Protein AF-A0A7K1LBA3-F1 (afdb_monomer_lite)

Radius of gyration: 21.36 Å; chains: 1; bounding box: 47×30×62 Å

Organism: NCBI:txid2678616

Secondary structure (DSSP, 8-state):
--TTTGGGHHHHHHHH---HHHHHHHHHHHHHHHHHHS-TTSPP-GGGGSSHHHHHHHHHHHHHHHTTS-HHHHHHHHHHHHHHHHHHHHTTS--S-TTTT--PPPPPP---PPPPHHHHHHHHTS---HHHHHHHHHHHHHHS--

InterPro domains:
  IPR010998 Integrase/recombinase, N-terminal [G3DSA:1.10.150.130] (7-102)
  IPR011010 DNA breaking-rejoining enzyme, catalytic core [SSF56349] (12-138)
  IPR044068 Core-binding (CB) domain [PS51900] (4-89)

Sequence (146 aa):
MILSRERIAIAAYLAILQSPGTQRAYRSTLRALRAEFSPPDAPFTVAEFDTDASADRVTDWFTGRWGQRAPATFNRNLDALRSAVSYLQDQHWLSTDPTRRLRRRGRTPDRTRALSHSEIDALFDQDLALRERTLYTLLYSLNFAA

Structure (mmCIF, N/CA/C/O backbone):
data_AF-A0A7K1LBA3-F1
#
_entry.id   AF-A0A7K1LBA3-F1
#
loop_
_atom_site.group_PDB
_atom_site.id
_atom_site.type_symbol
_atom_site.label_atom_id
_atom_site.label_alt_id
_atom_site.label_comp_id
_atom_site.label_asym_id
_atom_site.label_entity_id
_atom_site.label_seq_id
_atom_site.pdbx_PDB_ins_code
_atom_site.Cartn_x
_atom_site.Cartn_y
_atom_site.Cartn_z
_atom_site.occupancy
_atom_site.B_iso_or_equiv
_atom_site.auth_seq_id
_atom_site.auth_comp_id
_atom_site.auth_asym_id
_atom_site.auth_atom_id
_atom_site.pdbx_PDB_model_num
ATOM 1 N N . MET A 1 1 ? 14.794 12.202 -25.052 1.00 42.19 1 MET A N 1
ATOM 2 C CA . MET A 1 1 ? 14.261 12.897 -23.854 1.00 42.19 1 MET A CA 1
ATOM 3 C C . MET A 1 1 ? 13.222 12.029 -23.114 1.00 42.19 1 MET A C 1
ATOM 5 O O . MET A 1 1 ? 12.150 12.507 -22.780 1.00 42.19 1 MET A O 1
ATOM 9 N N . ILE A 1 2 ? 13.526 10.744 -22.867 1.00 44.72 2 ILE A N 1
ATOM 10 C CA . ILE A 1 2 ? 12.600 9.747 -22.272 1.00 44.72 2 ILE A CA 1
ATOM 11 C C . ILE A 1 2 ? 13.026 9.381 -20.830 1.00 44.72 2 ILE A C 1
ATOM 13 O O . ILE A 1 2 ? 12.186 9.152 -19.967 1.00 44.72 2 ILE A O 1
ATOM 17 N N . LEU A 1 3 ? 14.323 9.510 -20.524 1.00 42.44 3 LEU A N 1
ATOM 18 C CA . LEU A 1 3 ? 14.971 9.137 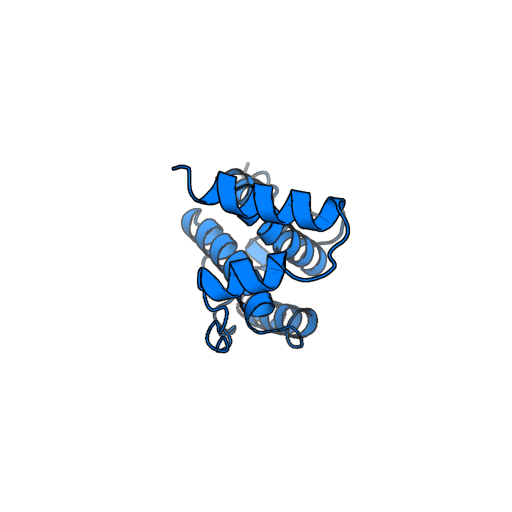-19.255 1.00 42.44 3 LEU A CA 1
ATOM 19 C C . LEU A 1 3 ? 14.564 9.969 -18.017 1.00 42.44 3 LEU A C 1
ATOM 21 O O . LEU A 1 3 ? 14.912 9.617 -16.895 1.00 42.44 3 LEU A O 1
ATOM 25 N N . SER A 1 4 ? 13.824 11.074 -18.181 1.00 46.22 4 SER A N 1
ATOM 26 C CA . SER A 1 4 ? 13.333 11.865 -17.034 1.00 46.22 4 SER A CA 1
ATOM 27 C C . SER A 1 4 ? 11.994 11.368 -16.474 1.00 46.22 4 SER A C 1
ATOM 29 O O . SER A 1 4 ? 11.637 11.735 -15.357 1.00 46.22 4 SER A O 1
ATOM 31 N N . ARG A 1 5 ? 11.248 10.533 -17.218 1.00 49.84 5 ARG A N 1
ATOM 32 C CA . ARG A 1 5 ? 9.902 10.079 -16.817 1.00 49.84 5 ARG A CA 1
ATOM 33 C C . ARG A 1 5 ? 9.924 8.901 -15.834 1.00 49.84 5 ARG A C 1
ATOM 35 O O . ARG A 1 5 ? 9.080 8.851 -14.947 1.00 49.84 5 ARG A O 1
ATOM 42 N N . GLU A 1 6 ? 10.935 8.036 -15.900 1.00 48.44 6 GLU A N 1
ATOM 43 C CA . GLU A 1 6 ? 11.090 6.876 -15.000 1.00 48.44 6 GLU A CA 1
ATOM 44 C C . GLU A 1 6 ? 11.354 7.295 -13.540 1.00 48.44 6 GLU A C 1
ATOM 46 O O . GLU A 1 6 ? 10.855 6.684 -12.596 1.00 48.44 6 GLU A O 1
ATOM 51 N N . ARG A 1 7 ? 12.045 8.427 -13.343 1.00 50.50 7 ARG A N 1
ATOM 52 C CA . ARG A 1 7 ? 12.454 8.962 -12.030 1.00 50.50 7 ARG A CA 1
ATOM 53 C C . ARG A 1 7 ? 11.303 9.329 -11.081 1.00 50.50 7 ARG A C 1
ATOM 55 O O . ARG A 1 7 ? 11.557 9.544 -9.897 1.00 50.50 7 ARG A O 1
ATOM 62 N N . ILE A 1 8 ? 10.067 9.445 -11.575 1.00 57.75 8 ILE A N 1
ATOM 63 C CA . ILE A 1 8 ? 8.939 10.066 -10.852 1.00 57.75 8 ILE A CA 1
ATOM 64 C C . ILE A 1 8 ? 7.808 9.058 -10.586 1.00 57.75 8 ILE A C 1
ATOM 66 O O . ILE A 1 8 ? 6.793 9.419 -10.013 1.00 57.75 8 ILE A O 1
ATOM 70 N N . ALA A 1 9 ? 7.958 7.777 -10.921 1.00 67.44 9 ALA A N 1
ATOM 71 C CA . ALA A 1 9 ? 6.837 6.834 -10.930 1.00 67.44 9 ALA A CA 1
ATOM 72 C C . ALA A 1 9 ? 6.099 6.700 -9.576 1.00 67.44 9 ALA A C 1
ATOM 74 O O . ALA A 1 9 ? 4.893 6.932 -9.478 1.00 67.44 9 ALA A O 1
ATOM 75 N N .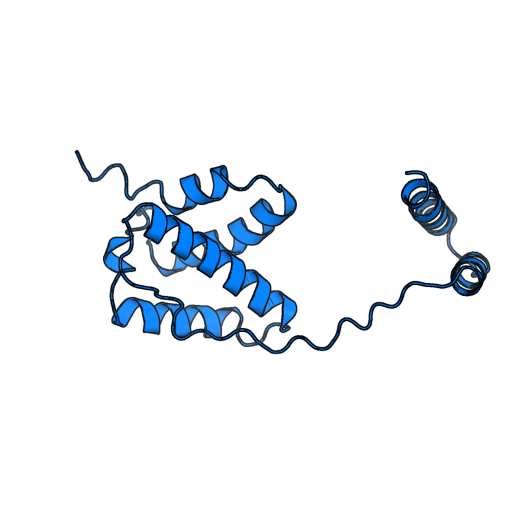 ILE A 1 10 ? 6.836 6.424 -8.495 1.00 70.81 10 ILE A N 1
ATOM 76 C CA . ILE A 1 10 ? 6.269 6.296 -7.139 1.00 70.81 10 ILE A CA 1
ATOM 77 C C . ILE A 1 10 ? 5.824 7.657 -6.578 1.00 70.81 10 ILE A C 1
ATOM 79 O O . ILE A 1 10 ? 4.820 7.743 -5.870 1.00 70.81 10 ILE A O 1
ATOM 83 N N . ALA A 1 11 ? 6.567 8.726 -6.873 1.00 71.75 11 ALA A N 1
ATOM 84 C CA . ALA A 1 11 ? 6.262 10.067 -6.376 1.00 71.75 11 ALA A CA 1
ATOM 85 C C . ALA A 1 11 ? 5.005 10.655 -7.040 1.00 71.75 11 ALA A C 1
ATOM 87 O O . ALA A 1 11 ? 4.168 11.222 -6.341 1.00 71.75 11 ALA A O 1
ATOM 88 N N . ALA A 1 12 ? 4.845 10.459 -8.352 1.00 73.31 12 ALA A N 1
ATOM 89 C CA . ALA A 1 12 ? 3.668 10.850 -9.122 1.00 73.31 12 ALA A CA 1
ATOM 90 C C . ALA A 1 12 ? 2.422 10.112 -8.626 1.00 73.31 12 ALA A C 1
ATOM 92 O O . ALA A 1 12 ? 1.412 10.747 -8.330 1.00 73.31 12 ALA A O 1
ATOM 93 N N . TYR A 1 13 ? 2.523 8.796 -8.418 1.00 77.00 13 TYR A N 1
ATOM 94 C CA . TYR A 1 13 ? 1.427 8.024 -7.839 1.00 77.00 13 TYR A CA 1
ATOM 95 C C . TYR A 1 13 ? 1.039 8.521 -6.434 1.00 77.00 13 TYR A C 1
ATOM 97 O O . TYR A 1 13 ? -0.133 8.719 -6.124 1.00 77.00 13 TYR A O 1
ATOM 105 N N . LEU A 1 14 ? 2.014 8.791 -5.560 1.00 75.75 14 LEU A N 1
ATOM 106 C CA . LEU A 1 14 ? 1.709 9.314 -4.224 1.00 75.75 14 LEU A CA 1
ATOM 107 C C . LEU A 1 14 ? 1.101 10.725 -4.243 1.00 75.75 14 LEU A C 1
ATOM 109 O O . LEU A 1 14 ? 0.465 11.099 -3.256 1.00 75.75 14 LEU A O 1
ATOM 113 N N . ALA A 1 15 ? 1.308 11.502 -5.309 1.00 77.94 15 ALA A N 1
ATOM 114 C CA . ALA A 1 15 ? 0.761 12.848 -5.461 1.00 77.94 15 ALA A CA 1
ATOM 115 C C . ALA A 1 15 ? -0.719 12.855 -5.882 1.00 77.94 15 ALA A C 1
ATOM 117 O O . ALA A 1 15 ? -1.420 13.811 -5.567 1.00 77.94 15 ALA A O 1
ATOM 118 N N . ILE A 1 16 ? -1.215 11.793 -6.533 1.00 78.94 16 ILE A N 1
ATOM 119 C CA . ILE A 1 16 ? -2.628 11.701 -6.948 1.00 78.94 16 ILE A CA 1
ATOM 120 C C . ILE A 1 16 ? -3.563 11.203 -5.832 1.00 78.94 16 ILE A C 1
ATOM 122 O O . ILE A 1 16 ? -4.783 11.348 -5.932 1.00 78.94 16 ILE A O 1
ATOM 126 N N . LEU A 1 17 ? -3.012 10.628 -4.756 1.00 78.00 17 LEU A N 1
ATOM 127 C CA . LEU A 1 17 ? -3.791 10.121 -3.626 1.00 78.00 17 LEU A CA 1
ATOM 128 C C . LEU A 1 17 ? -4.413 11.269 -2.820 1.00 78.00 17 LEU A C 1
ATOM 130 O O . LEU A 1 17 ? -3.711 12.036 -2.169 1.00 78.00 17 LEU A O 1
ATOM 134 N N . GLN A 1 18 ? -5.745 11.317 -2.800 1.00 72.56 18 GLN A N 1
ATOM 135 C CA . GLN A 1 18 ? -6.518 12.388 -2.156 1.00 72.56 18 GLN A CA 1
ATOM 136 C C . GLN A 1 18 ? -6.622 12.243 -0.625 1.00 72.56 18 GLN A C 1
ATOM 138 O O . GLN A 1 18 ? -6.789 13.224 0.089 1.00 72.56 18 GLN A O 1
ATOM 143 N N . SER A 1 19 ? -6.523 11.017 -0.093 1.00 77.31 19 SER A N 1
ATOM 144 C CA . SER A 1 19 ? -6.676 10.740 1.344 1.00 77.31 19 SER A CA 1
ATOM 145 C C . SER A 1 19 ? -5.322 10.752 2.074 1.00 77.31 19 SER A C 1
ATOM 147 O O . SER A 1 19 ? -4.494 9.874 1.802 1.00 77.31 19 SER A O 1
ATOM 149 N N . PRO A 1 20 ? -5.096 11.636 3.072 1.00 73.31 20 PRO A N 1
ATOM 150 C CA . PRO A 1 20 ? -3.837 11.687 3.827 1.00 73.31 20 PRO A CA 1
ATOM 151 C C . PRO A 1 20 ? -3.502 10.383 4.569 1.00 73.31 20 PRO A C 1
ATOM 153 O O . PRO A 1 20 ? -2.335 9.996 4.674 1.00 73.31 20 PRO A O 1
ATOM 156 N N . GLY A 1 21 ? -4.524 9.678 5.069 1.00 73.75 21 GLY A N 1
ATOM 157 C CA . GLY A 1 21 ? -4.364 8.385 5.743 1.00 73.75 21 GLY A CA 1
ATOM 158 C C . GLY A 1 21 ? -3.905 7.286 4.782 1.00 73.75 21 GLY A C 1
ATOM 159 O O . GLY A 1 21 ? -2.947 6.564 5.070 1.00 73.75 21 GLY A O 1
ATOM 160 N N . THR A 1 22 ? -4.530 7.219 3.604 1.00 78.12 22 THR A N 1
ATOM 161 C CA . THR A 1 22 ? -4.167 6.269 2.539 1.00 78.12 22 THR A CA 1
ATOM 162 C C . THR A 1 22 ? -2.777 6.573 1.992 1.00 78.12 22 THR A C 1
ATOM 164 O O . THR A 1 22 ? -1.944 5.675 1.887 1.00 78.12 22 THR A O 1
ATOM 167 N N . GLN A 1 23 ? -2.472 7.853 1.758 1.00 81.12 23 GLN A N 1
ATOM 168 C CA . GLN A 1 23 ? -1.162 8.298 1.297 1.00 81.12 23 GLN A CA 1
ATOM 169 C C . GLN A 1 23 ? -0.051 7.903 2.279 1.00 81.12 23 GLN A C 1
ATOM 171 O O . GLN A 1 23 ? 0.986 7.388 1.861 1.00 81.12 23 GLN A O 1
ATOM 176 N N . ARG A 1 24 ? -0.257 8.091 3.592 1.00 79.50 24 ARG A N 1
ATOM 177 C CA . ARG A 1 24 ? 0.722 7.699 4.620 1.00 79.50 24 ARG A CA 1
ATOM 178 C C . ARG A 1 24 ? 0.948 6.189 4.641 1.00 79.50 24 ARG A C 1
ATOM 180 O O . ARG A 1 24 ? 2.100 5.755 4.683 1.00 79.50 24 ARG A O 1
ATOM 187 N N . ALA A 1 25 ? -0.130 5.406 4.603 1.00 79.19 25 ALA A N 1
ATOM 188 C CA . ALA A 1 25 ? -0.049 3.950 4.601 1.00 79.19 25 ALA A CA 1
ATOM 189 C C . ALA A 1 25 ? 0.684 3.432 3.353 1.00 79.19 25 ALA A C 1
ATOM 191 O O . ALA A 1 25 ? 1.643 2.673 3.477 1.00 79.19 25 ALA A O 1
ATOM 192 N N . TYR A 1 26 ? 0.297 3.905 2.167 1.00 87.50 26 TYR A N 1
ATOM 193 C CA . TYR A 1 26 ? 0.862 3.450 0.895 1.00 87.50 26 TYR A CA 1
ATOM 194 C C . TYR A 1 26 ? 2.316 3.895 0.728 1.00 87.50 26 TYR A C 1
ATOM 196 O O . TYR A 1 26 ? 3.151 3.128 0.251 1.00 87.50 26 TYR A O 1
ATOM 204 N N . ARG A 1 27 ? 2.673 5.091 1.215 1.00 87.56 27 ARG A N 1
ATOM 205 C CA . ARG A 1 27 ? 4.058 5.582 1.204 1.00 87.56 27 ARG A CA 1
ATOM 206 C C . ARG A 1 27 ? 5.015 4.645 1.939 1.00 87.56 27 ARG A C 1
ATOM 208 O O . ARG A 1 27 ? 6.156 4.507 1.510 1.00 87.56 27 ARG A O 1
ATOM 215 N N . SER A 1 28 ? 4.582 4.001 3.026 1.00 89.00 28 SER A N 1
ATOM 216 C CA . SER A 1 28 ? 5.418 3.023 3.733 1.00 89.00 28 SER A CA 1
ATOM 217 C C . SER A 1 28 ? 5.721 1.804 2.855 1.00 89.00 28 SER A C 1
ATOM 219 O O . SER A 1 28 ? 6.886 1.427 2.718 1.00 89.00 28 SER A O 1
ATOM 221 N N . THR A 1 29 ? 4.701 1.244 2.201 1.00 91.38 29 THR A N 1
ATOM 222 C CA . THR A 1 29 ? 4.841 0.098 1.292 1.00 91.38 29 THR A CA 1
ATOM 223 C C . THR A 1 29 ? 5.726 0.434 0.092 1.00 91.38 29 THR A C 1
ATOM 225 O O . THR A 1 29 ? 6.659 -0.305 -0.211 1.00 91.38 29 THR A O 1
ATOM 228 N N . LEU A 1 30 ? 5.490 1.576 -0.558 1.00 88.50 30 LEU A N 1
ATOM 229 C CA . LEU A 1 30 ? 6.212 1.956 -1.775 1.00 88.50 30 LEU A CA 1
ATOM 230 C C . LEU A 1 30 ? 7.662 2.369 -1.509 1.00 88.50 30 LEU A C 1
ATOM 232 O O . LEU A 1 30 ? 8.532 2.121 -2.338 1.00 88.50 30 LEU A O 1
ATOM 236 N N . ARG A 1 31 ? 7.964 2.935 -0.333 1.00 88.56 31 ARG A N 1
ATOM 237 C CA . ARG A 1 31 ? 9.358 3.141 0.095 1.00 88.56 31 ARG A CA 1
ATOM 238 C C . ARG A 1 31 ? 10.097 1.820 0.263 1.00 88.56 31 ARG A C 1
ATOM 240 O O . ARG A 1 31 ? 11.253 1.730 -0.132 1.00 88.56 31 ARG A O 1
ATOM 247 N N . ALA A 1 32 ? 9.438 0.814 0.839 1.00 90.31 32 ALA A N 1
ATOM 248 C CA . ALA A 1 32 ? 10.029 -0.509 0.981 1.00 90.31 32 ALA A CA 1
ATOM 249 C C . ALA A 1 32 ? 10.257 -1.176 -0.383 1.00 90.31 32 ALA A C 1
ATOM 251 O O . ALA A 1 32 ? 11.290 -1.809 -0.561 1.00 90.31 32 ALA A O 1
ATOM 252 N N . LEU A 1 33 ? 9.334 -0.997 -1.336 1.00 88.94 33 LEU A N 1
ATOM 253 C CA . LEU A 1 33 ? 9.506 -1.470 -2.712 1.00 88.94 33 LEU A CA 1
ATOM 254 C C . LEU A 1 33 ? 10.723 -0.807 -3.369 1.00 88.94 33 LEU A C 1
ATOM 256 O O . LEU A 1 33 ? 11.602 -1.498 -3.866 1.00 88.94 33 LEU A O 1
ATOM 260 N N . ARG A 1 34 ? 10.821 0.527 -3.313 1.00 85.94 34 ARG A N 1
ATOM 261 C CA . ARG A 1 34 ? 11.972 1.255 -3.867 1.00 85.94 34 ARG A CA 1
ATOM 262 C C . ARG A 1 34 ? 13.295 0.749 -3.286 1.00 85.94 34 ARG A C 1
ATOM 264 O O . ARG A 1 34 ? 14.236 0.546 -4.033 1.00 85.94 34 ARG A O 1
ATOM 271 N N . ALA A 1 35 ? 13.358 0.558 -1.969 1.00 86.75 35 ALA A N 1
ATOM 272 C CA . ALA A 1 35 ? 14.579 0.118 -1.298 1.00 86.75 35 ALA A CA 1
ATOM 273 C C . ALA A 1 35 ? 15.024 -1.299 -1.699 1.00 86.75 35 ALA A C 1
ATOM 275 O O . ALA A 1 35 ? 16.207 -1.599 -1.621 1.00 86.75 35 ALA A O 1
ATOM 276 N N . GLU A 1 36 ? 14.091 -2.162 -2.108 1.00 87.75 36 GLU A N 1
ATOM 277 C CA . GLU A 1 36 ? 14.400 -3.508 -2.599 1.00 87.75 36 GLU A CA 1
ATOM 278 C C . GLU A 1 36 ? 14.863 -3.494 -4.061 1.00 87.75 36 GLU A C 1
ATOM 280 O O . GLU A 1 36 ? 15.825 -4.161 -4.434 1.00 87.75 36 GLU A O 1
ATOM 285 N N . PHE A 1 37 ? 14.160 -2.741 -4.903 1.00 82.62 37 PHE A N 1
ATOM 286 C CA . PHE A 1 37 ? 14.324 -2.797 -6.356 1.00 82.62 37 PHE A CA 1
ATOM 287 C C . PHE A 1 37 ? 15.245 -1.708 -6.904 1.00 82.62 37 PHE A C 1
ATOM 289 O O . PHE A 1 37 ? 15.397 -1.581 -8.115 1.00 82.62 37 PHE A O 1
ATOM 296 N N . SER A 1 38 ? 15.844 -0.881 -6.049 1.00 82.44 38 SER A N 1
ATOM 297 C CA . SER A 1 38 ? 16.745 0.183 -6.486 1.00 82.44 38 SER A CA 1
ATOM 298 C C . SER A 1 38 ? 17.790 0.498 -5.418 1.00 82.44 38 SER A C 1
ATOM 300 O O . SER A 1 38 ? 17.448 0.594 -4.236 1.00 82.44 38 SER A O 1
ATOM 302 N N . PRO A 1 39 ? 19.052 0.736 -5.814 1.00 79.44 39 PRO A N 1
ATOM 303 C CA . PRO A 1 39 ? 20.049 1.312 -4.920 1.00 79.44 39 PRO A CA 1
ATOM 304 C C . PRO A 1 39 ? 19.566 2.628 -4.273 1.00 79.44 39 PRO A C 1
ATOM 306 O O . PRO A 1 39 ? 18.770 3.352 -4.880 1.00 79.44 39 PRO A O 1
ATOM 309 N N . PRO A 1 40 ? 20.067 2.992 -3.074 1.00 73.31 40 PRO A N 1
ATOM 310 C CA . PRO A 1 40 ? 19.608 4.168 -2.323 1.00 73.31 40 PRO A CA 1
ATOM 311 C C . PRO A 1 40 ? 19.625 5.482 -3.117 1.00 73.31 40 PRO A C 1
ATOM 313 O O . PRO A 1 40 ? 18.706 6.296 -2.979 1.00 73.31 40 PRO A O 1
ATOM 316 N N . ASP A 1 41 ? 20.618 5.639 -3.993 1.00 77.56 41 ASP A N 1
ATOM 317 C CA . ASP A 1 41 ? 20.846 6.842 -4.802 1.00 77.56 41 ASP A CA 1
ATOM 318 C C . ASP A 1 41 ? 20.462 6.661 -6.278 1.00 77.56 41 ASP A C 1
ATOM 320 O O . ASP A 1 41 ? 20.595 7.581 -7.085 1.00 77.56 41 ASP A O 1
ATOM 324 N N . ALA A 1 42 ? 19.939 5.487 -6.635 1.00 71.81 42 ALA A N 1
ATOM 325 C CA . ALA A 1 42 ? 19.461 5.203 -7.976 1.00 71.81 42 ALA A CA 1
ATOM 326 C C . ALA A 1 42 ? 17.952 5.490 -8.105 1.00 71.81 42 ALA A C 1
ATOM 328 O O . ALA A 1 42 ? 17.186 5.395 -7.127 1.00 71.81 42 ALA A O 1
ATOM 329 N N . PRO A 1 43 ? 17.499 5.867 -9.313 1.00 67.56 43 PRO A N 1
ATOM 330 C CA . PRO A 1 43 ? 16.081 5.941 -9.617 1.00 67.56 43 PRO A CA 1
ATOM 331 C C . PRO A 1 43 ? 15.452 4.545 -9.652 1.00 67.56 43 PRO A C 1
ATOM 333 O O . PRO A 1 43 ? 16.131 3.547 -9.875 1.00 67.56 43 PRO A O 1
ATOM 336 N N . PHE A 1 44 ? 14.138 4.494 -9.436 1.00 73.62 44 PHE A N 1
ATOM 337 C CA . PHE A 1 44 ? 13.366 3.274 -9.643 1.00 73.62 44 PHE A CA 1
ATOM 338 C C . PHE A 1 44 ? 13.097 3.084 -11.133 1.00 73.62 44 PHE A C 1
ATOM 340 O O . PHE A 1 44 ? 12.412 3.906 -11.741 1.00 73.62 44 PHE A O 1
ATOM 347 N N . THR A 1 45 ? 13.633 2.010 -11.706 1.00 76.88 45 THR A N 1
ATOM 348 C CA . THR A 1 45 ? 13.500 1.704 -13.132 1.00 76.88 45 THR A CA 1
ATOM 349 C C . THR A 1 45 ? 12.291 0.803 -13.356 1.00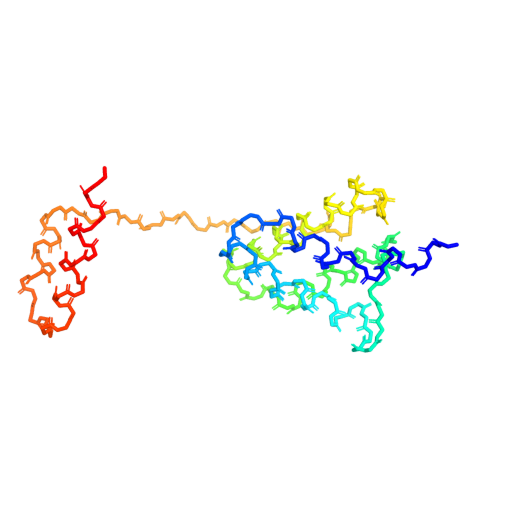 76.88 45 THR A C 1
ATOM 351 O O . THR A 1 45 ? 12.309 -0.375 -13.007 1.00 76.88 45 THR A O 1
ATOM 354 N N . VAL A 1 46 ? 11.229 1.342 -13.962 1.00 74.69 46 VAL A N 1
ATOM 355 C CA . VAL A 1 46 ? 9.997 0.572 -14.223 1.00 74.69 46 VAL A CA 1
ATOM 356 C C . VAL A 1 46 ? 10.252 -0.594 -15.190 1.00 74.69 46 VAL A C 1
ATOM 358 O O . VAL A 1 46 ? 9.656 -1.651 -15.025 1.00 74.69 46 VAL A O 1
ATOM 361 N N . ALA A 1 47 ? 11.193 -0.455 -16.131 1.00 72.50 47 ALA A N 1
ATOM 362 C CA . ALA A 1 47 ? 11.530 -1.511 -17.090 1.00 72.50 47 ALA A CA 1
ATOM 363 C C . ALA A 1 47 ? 12.068 -2.795 -16.426 1.00 72.50 47 ALA A C 1
ATOM 365 O O . ALA A 1 47 ? 11.721 -3.897 -16.840 1.00 72.50 47 ALA A O 1
ATOM 366 N N . GLU A 1 48 ? 12.855 -2.680 -15.350 1.00 72.00 48 GLU A N 1
ATOM 367 C CA . GLU A 1 48 ? 13.333 -3.843 -14.577 1.00 72.00 48 GLU A CA 1
ATOM 368 C C . GLU A 1 48 ? 12.189 -4.546 -13.829 1.00 72.00 48 GLU A C 1
ATOM 370 O O . GLU A 1 48 ? 12.284 -5.717 -13.451 1.00 72.00 48 GLU A O 1
ATOM 375 N N . PHE A 1 49 ? 11.084 -3.826 -13.639 1.00 76.69 49 PHE A N 1
ATOM 376 C CA . PHE A 1 49 ? 9.870 -4.296 -12.998 1.00 76.69 49 PHE A CA 1
ATOM 377 C C . PHE A 1 49 ? 8.888 -4.960 -13.980 1.00 76.69 49 PHE A C 1
ATOM 379 O O . PHE A 1 49 ? 7.942 -5.593 -13.517 1.00 76.69 49 PHE A O 1
ATOM 386 N N . ASP A 1 50 ? 9.124 -4.890 -15.297 1.00 79.62 50 ASP A N 1
ATOM 387 C CA . ASP A 1 50 ? 8.221 -5.373 -16.359 1.00 79.62 50 ASP A CA 1
ATOM 388 C C . ASP A 1 50 ? 8.636 -6.736 -16.950 1.00 79.62 50 ASP A C 1
ATOM 390 O O . ASP A 1 50 ? 8.628 -6.941 -18.163 1.00 79.62 50 ASP A O 1
ATOM 394 N N . THR A 1 51 ? 9.076 -7.675 -16.108 1.00 80.69 51 THR A N 1
ATOM 395 C CA . THR A 1 51 ? 9.562 -8.991 -16.556 1.00 80.69 51 THR A CA 1
ATOM 396 C C . THR A 1 51 ? 8.918 -10.132 -15.772 1.00 80.69 51 THR A C 1
ATOM 398 O O . THR A 1 51 ? 8.421 -9.964 -14.663 1.00 80.69 51 THR A O 1
ATOM 401 N N . ASP A 1 52 ? 8.950 -11.355 -16.299 1.00 78.62 52 ASP A N 1
ATOM 402 C CA . ASP A 1 52 ? 8.443 -12.508 -15.541 1.00 78.62 52 ASP A CA 1
ATOM 403 C C . ASP A 1 52 ? 9.270 -12.814 -14.287 1.00 78.62 52 ASP A C 1
ATOM 405 O O . ASP A 1 52 ? 8.711 -13.229 -13.264 1.00 78.62 52 ASP A O 1
ATOM 409 N N . ALA A 1 53 ? 10.575 -12.540 -14.349 1.00 83.12 53 ALA A N 1
ATOM 410 C CA . ALA A 1 53 ? 11.490 -12.635 -13.218 1.00 83.12 53 ALA A CA 1
ATOM 411 C C . ALA A 1 53 ? 11.184 -11.584 -12.136 1.00 83.12 53 ALA A C 1
ATOM 413 O O . ALA A 1 53 ? 11.317 -11.872 -10.944 1.00 83.12 53 ALA A O 1
ATOM 414 N N . SER A 1 54 ? 10.718 -10.385 -12.518 1.00 82.62 54 SER A N 1
ATOM 415 C CA . SER A 1 54 ? 10.317 -9.362 -11.546 1.00 82.62 54 SER A CA 1
ATOM 416 C C . SER A 1 54 ? 9.116 -9.822 -10.722 1.00 82.62 54 SER A C 1
ATOM 418 O O . SER A 1 54 ? 9.080 -9.586 -9.519 1.00 82.62 54 SER A O 1
ATOM 420 N N . ALA A 1 55 ? 8.171 -10.545 -11.324 1.00 88.25 55 ALA A N 1
ATOM 421 C CA . ALA A 1 55 ? 6.988 -11.032 -10.626 1.00 88.25 55 ALA A CA 1
ATOM 422 C C . ALA A 1 55 ? 7.307 -12.104 -9.566 1.00 88.25 55 ALA A C 1
ATOM 424 O O . ALA A 1 55 ? 6.663 -12.137 -8.514 1.00 88.25 55 ALA A O 1
ATOM 425 N N . ASP A 1 56 ? 8.313 -12.956 -9.800 1.00 90.38 56 ASP A N 1
ATOM 426 C CA . ASP A 1 56 ? 8.802 -13.903 -8.784 1.00 90.38 56 ASP A CA 1
ATOM 427 C C . ASP A 1 56 ? 9.523 -13.155 -7.667 1.00 90.38 56 ASP A C 1
ATOM 429 O O . ASP A 1 56 ? 9.146 -13.272 -6.502 1.00 90.38 56 ASP A O 1
ATOM 433 N N . ARG A 1 57 ? 10.439 -12.251 -8.027 1.00 91.06 57 ARG A N 1
ATOM 434 C CA . ARG A 1 57 ? 11.158 -11.419 -7.057 1.00 91.06 57 ARG A CA 1
ATOM 435 C C . ARG A 1 57 ? 10.220 -10.580 -6.182 1.00 91.06 57 ARG A C 1
ATOM 437 O O . ARG A 1 57 ? 10.425 -10.483 -4.975 1.00 91.06 57 ARG A O 1
ATOM 444 N N . VAL A 1 58 ? 9.175 -9.986 -6.762 1.00 92.62 58 VAL A N 1
ATOM 445 C CA . VAL A 1 58 ? 8.143 -9.234 -6.028 1.00 92.62 58 VAL A CA 1
ATOM 446 C C . VAL A 1 58 ? 7.381 -10.143 -5.081 1.00 92.62 58 VAL A C 1
ATOM 448 O O . VAL A 1 58 ? 7.094 -9.741 -3.953 1.00 92.62 58 VAL A O 1
ATOM 451 N N . THR A 1 59 ? 7.062 -11.360 -5.515 1.00 94.19 59 THR A N 1
ATOM 452 C CA . THR A 1 59 ? 6.353 -12.334 -4.686 1.00 94.19 59 THR A CA 1
ATOM 453 C C . THR A 1 59 ? 7.202 -12.753 -3.493 1.00 94.19 59 THR A C 1
ATOM 455 O O . THR A 1 59 ? 6.722 -12.682 -2.357 1.00 94.19 59 THR A O 1
ATOM 458 N N . ASP A 1 60 ? 8.467 -13.097 -3.719 1.00 94.81 60 ASP A N 1
ATOM 459 C CA . ASP A 1 60 ? 9.405 -13.525 -2.679 1.00 94.81 60 ASP A CA 1
ATOM 460 C C . ASP A 1 60 ? 9.690 -12.400 -1.684 1.00 94.81 60 ASP A C 1
ATOM 462 O O . ASP A 1 60 ? 9.575 -12.582 -0.471 1.00 94.81 60 ASP A O 1
ATOM 466 N N . TRP A 1 61 ? 9.955 -11.191 -2.180 1.00 95.31 61 TRP A N 1
ATOM 467 C CA . TRP A 1 61 ? 10.160 -10.024 -1.329 1.00 95.31 61 TRP A CA 1
ATOM 468 C C . TRP A 1 61 ? 8.918 -9.701 -0.488 1.00 95.31 61 TRP A C 1
ATOM 470 O O . TRP A 1 61 ? 9.004 -9.506 0.730 1.00 95.31 61 TRP A O 1
ATOM 480 N N . PHE A 1 62 ? 7.740 -9.654 -1.117 1.00 96.31 62 PHE A N 1
ATOM 481 C CA . PHE A 1 62 ? 6.505 -9.282 -0.434 1.00 96.31 62 PHE A CA 1
ATOM 482 C C . PHE A 1 62 ? 6.136 -10.311 0.640 1.00 96.31 62 PHE A C 1
ATOM 484 O O . PHE A 1 62 ? 5.763 -9.949 1.763 1.00 96.31 62 PHE A O 1
ATOM 491 N N . THR A 1 63 ? 6.256 -11.600 0.311 1.00 95.56 63 THR A N 1
ATOM 492 C CA . THR A 1 63 ? 5.978 -12.694 1.246 1.00 95.56 63 THR A CA 1
ATOM 493 C C . THR A 1 63 ? 7.035 -12.786 2.344 1.00 95.56 63 THR A C 1
ATOM 495 O O . THR A 1 63 ? 6.658 -12.948 3.502 1.00 95.56 63 THR A O 1
ATOM 498 N N . GLY A 1 64 ? 8.317 -12.560 2.056 1.00 95.88 64 GLY A N 1
ATOM 499 C CA . GLY A 1 64 ? 9.360 -12.462 3.080 1.00 95.88 64 GLY A CA 1
ATOM 500 C C . GLY A 1 64 ? 9.111 -11.314 4.064 1.00 95.88 64 GLY A C 1
ATOM 501 O O . GLY A 1 64 ? 9.233 -11.478 5.278 1.00 95.88 64 GLY A O 1
ATOM 502 N N . ARG A 1 65 ? 8.674 -10.151 3.566 1.00 95.62 65 ARG A N 1
ATOM 503 C CA . ARG A 1 65 ? 8.479 -8.949 4.391 1.00 95.62 65 ARG A CA 1
ATOM 504 C C . ARG A 1 65 ? 7.195 -8.961 5.220 1.00 95.62 65 ARG A C 1
ATOM 506 O O . ARG A 1 65 ? 7.195 -8.528 6.378 1.00 95.62 65 ARG A O 1
ATOM 513 N N . TRP A 1 66 ? 6.083 -9.399 4.631 1.00 95.62 66 TRP A N 1
ATOM 514 C CA . TRP A 1 66 ? 4.759 -9.311 5.257 1.00 95.62 66 TRP A CA 1
ATOM 515 C C . TRP A 1 66 ? 4.050 -10.657 5.418 1.00 95.62 66 TRP A C 1
ATOM 517 O O . TRP A 1 66 ? 2.965 -10.698 5.998 1.00 95.62 66 TRP A O 1
ATOM 527 N N . GLY A 1 67 ? 4.650 -11.767 4.990 1.00 93.19 67 GLY A N 1
ATOM 528 C CA . GLY A 1 67 ? 4.036 -13.095 5.025 1.00 93.19 67 GLY A CA 1
ATOM 529 C C . GLY A 1 67 ? 3.695 -13.607 6.423 1.00 93.19 67 GLY A C 1
ATOM 530 O O . GLY A 1 67 ? 2.797 -14.430 6.547 1.00 93.19 67 GLY A O 1
ATOM 531 N N . GLN A 1 68 ? 4.304 -13.082 7.484 1.00 92.69 68 GLN A N 1
ATOM 532 C CA . GLN A 1 68 ? 3.943 -13.426 8.869 1.00 92.69 68 GLN A CA 1
ATOM 533 C C . GLN A 1 68 ? 3.069 -12.364 9.556 1.00 92.69 68 GLN A C 1
ATOM 535 O O . GLN A 1 68 ? 2.788 -12.443 10.748 1.00 92.69 68 GLN A O 1
ATOM 540 N N . ARG A 1 69 ? 2.625 -11.331 8.827 1.00 93.50 69 ARG A N 1
ATOM 541 C CA . ARG A 1 69 ? 1.753 -10.287 9.381 1.00 93.50 69 ARG A CA 1
ATOM 542 C C . ARG A 1 69 ? 0.285 -10.697 9.329 1.00 93.50 69 ARG A C 1
ATOM 544 O O . ARG A 1 69 ? -0.135 -11.490 8.484 1.00 93.50 69 ARG A O 1
ATOM 551 N N . ALA A 1 70 ? -0.504 -10.070 10.203 1.00 90.56 70 ALA A N 1
ATOM 552 C CA . ALA A 1 70 ? -1.954 -10.221 10.235 1.00 90.56 70 ALA A CA 1
ATOM 553 C C . ALA A 1 70 ? -2.585 -9.981 8.843 1.00 90.56 70 ALA A C 1
ATOM 555 O O . ALA A 1 70 ? -2.123 -9.086 8.122 1.00 90.56 70 ALA A O 1
ATOM 556 N N . PRO A 1 71 ? -3.671 -10.697 8.476 1.00 91.12 71 PRO A N 1
ATOM 557 C CA . PRO A 1 71 ? -4.302 -10.585 7.157 1.00 91.12 71 PRO A CA 1
ATOM 558 C C . PRO A 1 71 ? -4.655 -9.153 6.745 1.00 91.12 71 PRO A C 1
ATOM 560 O O . PRO A 1 71 ? -4.447 -8.777 5.595 1.00 91.12 71 PRO A O 1
ATOM 563 N N . ALA A 1 72 ? -5.123 -8.324 7.684 1.00 88.12 72 ALA A N 1
ATOM 564 C CA . ALA A 1 72 ? -5.445 -6.922 7.417 1.00 88.12 72 ALA A CA 1
ATOM 565 C C . ALA A 1 72 ? -4.209 -6.105 6.996 1.00 88.12 72 ALA A C 1
ATOM 567 O O . ALA A 1 72 ? -4.269 -5.328 6.045 1.00 88.12 72 ALA A O 1
ATOM 568 N N . THR A 1 73 ? -3.074 -6.311 7.667 1.00 90.69 73 THR A N 1
ATOM 569 C CA . THR A 1 73 ? -1.806 -5.652 7.328 1.00 90.69 73 THR A CA 1
ATOM 570 C C . THR A 1 73 ? -1.261 -6.167 6.001 1.00 90.69 73 THR A C 1
ATOM 572 O O . THR A 1 73 ? -0.831 -5.365 5.176 1.00 90.69 73 THR A O 1
ATOM 575 N N . PHE A 1 74 ? -1.306 -7.482 5.769 1.00 93.75 74 PHE A N 1
ATOM 576 C CA . PHE A 1 74 ? -0.890 -8.087 4.502 1.00 93.75 74 PHE A CA 1
ATOM 577 C C . PHE A 1 74 ? -1.694 -7.508 3.328 1.00 93.75 74 PHE A C 1
ATOM 579 O O . PHE A 1 74 ? -1.115 -6.963 2.392 1.00 93.75 74 PHE A O 1
ATOM 586 N N . ASN A 1 75 ? -3.028 -7.546 3.417 1.00 93.06 75 ASN A N 1
ATOM 587 C CA . ASN A 1 75 ? -3.913 -7.072 2.355 1.00 93.06 75 ASN A CA 1
ATOM 588 C C . ASN A 1 75 ? -3.750 -5.572 2.103 1.00 93.06 75 ASN A C 1
ATOM 590 O O . ASN A 1 75 ? -3.652 -5.178 0.950 1.00 93.06 75 ASN A O 1
ATOM 594 N N . ARG A 1 76 ? -3.614 -4.746 3.150 1.00 92.25 76 ARG A N 1
ATOM 595 C CA . ARG A 1 76 ? -3.374 -3.303 2.987 1.00 92.25 76 ARG A CA 1
ATOM 596 C C . ARG A 1 76 ? -2.100 -3.006 2.189 1.00 92.25 76 ARG A C 1
ATOM 598 O O . ARG A 1 76 ? -2.114 -2.119 1.343 1.00 92.25 76 ARG A O 1
ATOM 605 N N . ASN A 1 77 ? -1.008 -3.726 2.456 1.00 94.44 77 ASN A N 1
ATOM 606 C CA . ASN A 1 77 ? 0.234 -3.563 1.692 1.00 94.44 77 ASN A CA 1
ATOM 607 C C . ASN A 1 77 ? 0.082 -4.090 0.256 1.00 94.44 77 ASN A C 1
ATOM 609 O O . ASN A 1 77 ? 0.608 -3.483 -0.672 1.00 94.44 77 ASN A O 1
ATOM 613 N N . LEU A 1 78 ? -0.663 -5.183 0.057 1.00 95.00 78 LEU A N 1
ATOM 614 C CA . LEU A 1 78 ? -0.935 -5.713 -1.281 1.00 95.00 78 LEU A CA 1
ATOM 615 C C . LEU A 1 78 ? -1.784 -4.736 -2.107 1.00 95.00 78 LEU A C 1
ATOM 617 O O . LEU A 1 78 ? -1.520 -4.544 -3.289 1.00 95.00 78 LEU A O 1
ATOM 621 N N . ASP A 1 79 ? -2.762 -4.085 -1.481 1.00 93.25 79 ASP A N 1
ATOM 622 C CA . ASP A 1 79 ? -3.611 -3.079 -2.119 1.00 93.25 79 ASP A CA 1
ATOM 623 C C . ASP A 1 79 ? -2.805 -1.837 -2.514 1.00 93.25 79 ASP A C 1
ATOM 625 O O . ASP A 1 79 ? -2.954 -1.343 -3.629 1.00 93.25 79 ASP A O 1
ATOM 629 N N . ALA A 1 80 ? -1.889 -1.388 -1.648 1.00 91.00 80 ALA A N 1
ATOM 630 C CA . ALA A 1 80 ? -0.959 -0.306 -1.966 1.00 91.00 80 ALA A CA 1
ATOM 631 C C . ALA A 1 80 ? -0.100 -0.624 -3.197 1.00 91.00 80 ALA A C 1
ATOM 633 O O . ALA A 1 80 ? 0.042 0.208 -4.092 1.00 91.00 80 ALA A O 1
ATOM 634 N N . LEU A 1 81 ? 0.451 -1.842 -3.251 1.00 92.25 81 LEU A N 1
ATOM 635 C CA . LEU A 1 81 ? 1.284 -2.287 -4.364 1.00 92.25 81 LEU A CA 1
ATOM 636 C C . LEU A 1 81 ? 0.479 -2.384 -5.666 1.00 92.25 81 LEU A C 1
ATOM 638 O O . LEU A 1 81 ? 0.909 -1.868 -6.691 1.00 92.25 81 LEU A O 1
ATOM 642 N N . ARG A 1 82 ? -0.710 -2.992 -5.617 1.00 93.00 82 ARG A N 1
ATOM 643 C CA . ARG A 1 82 ? -1.594 -3.140 -6.783 1.00 93.00 82 ARG A CA 1
ATOM 644 C C . ARG A 1 82 ? -2.103 -1.818 -7.317 1.00 93.00 82 ARG A C 1
ATOM 646 O O . ARG A 1 82 ? -2.169 -1.645 -8.524 1.00 93.00 82 ARG A O 1
ATOM 653 N N . SER A 1 83 ? -2.450 -0.888 -6.435 1.00 90.06 83 SER A N 1
ATOM 654 C CA . SER A 1 83 ? -2.913 0.424 -6.869 1.00 90.06 83 SER A CA 1
ATOM 655 C C . SER A 1 83 ? -1.789 1.217 -7.541 1.00 90.06 83 SER A C 1
ATOM 657 O O . SER A 1 83 ? -2.035 1.855 -8.561 1.00 90.06 83 SER A O 1
ATOM 659 N N . ALA A 1 84 ? -0.549 1.110 -7.050 1.00 88.94 84 ALA A N 1
ATOM 660 C CA . ALA A 1 84 ? 0.601 1.674 -7.749 1.00 88.94 84 ALA A CA 1
ATOM 661 C C . ALA A 1 84 ? 0.833 0.994 -9.109 1.00 88.94 84 ALA A C 1
ATOM 663 O O . ALA A 1 84 ? 0.999 1.686 -10.103 1.00 88.94 84 ALA A O 1
ATOM 664 N N . VAL A 1 85 ? 0.793 -0.341 -9.177 1.00 90.00 85 VAL A N 1
ATOM 665 C CA . VAL A 1 85 ? 0.951 -1.103 -10.431 1.00 90.00 85 VAL A CA 1
ATOM 666 C C . VAL A 1 85 ? -0.112 -0.734 -11.462 1.00 90.00 85 VAL A C 1
ATOM 668 O O . VAL A 1 85 ? 0.244 -0.449 -12.599 1.00 90.00 85 VAL A O 1
ATOM 671 N N . SER A 1 86 ? -1.380 -0.648 -11.055 1.00 90.31 86 SER A N 1
ATOM 672 C CA . SER A 1 86 ? -2.478 -0.196 -11.919 1.00 90.31 86 SER A CA 1
ATOM 673 C C . SER A 1 86 ? -2.189 1.187 -12.491 1.00 90.31 86 SER A C 1
ATOM 675 O O . SER A 1 86 ? -2.274 1.373 -13.695 1.00 90.31 86 SER A O 1
ATOM 677 N N . TYR A 1 87 ? -1.754 2.137 -11.656 1.00 86.88 87 TYR A N 1
ATOM 678 C CA . TYR A 1 87 ? -1.383 3.466 -12.136 1.00 86.88 87 TYR A CA 1
ATOM 679 C C . TYR A 1 87 ? -0.241 3.417 -13.162 1.00 86.88 87 TYR A C 1
ATOM 681 O O . TYR A 1 87 ? -0.301 4.105 -14.176 1.00 86.88 87 TYR A O 1
ATOM 689 N N . LEU A 1 88 ? 0.793 2.598 -12.938 1.00 87.00 88 LEU A N 1
ATOM 690 C CA . LEU A 1 88 ? 1.896 2.450 -13.897 1.00 87.00 88 LEU A CA 1
ATOM 691 C C . LEU A 1 88 ? 1.430 1.845 -15.229 1.00 87.00 88 LEU A C 1
ATOM 693 O O . LEU A 1 88 ? 1.915 2.259 -16.282 1.00 87.00 88 LEU A O 1
ATOM 697 N N . GLN A 1 89 ? 0.484 0.906 -15.190 1.00 89.56 89 GLN A N 1
ATOM 698 C CA . GLN A 1 89 ? -0.141 0.326 -16.381 1.00 89.56 89 GLN A CA 1
ATOM 699 C C . GLN A 1 89 ? -1.011 1.352 -17.120 1.00 89.56 89 GLN A C 1
ATOM 701 O O . GLN A 1 89 ? -0.904 1.466 -18.340 1.00 89.56 89 GLN A O 1
ATOM 706 N N . ASP A 1 90 ? -1.784 2.163 -16.393 1.00 88.62 90 ASP A N 1
ATOM 707 C CA . ASP A 1 90 ? -2.607 3.243 -16.956 1.00 88.62 90 ASP A CA 1
ATOM 708 C C . ASP A 1 90 ? -1.753 4.323 -17.642 1.00 88.62 90 ASP A C 1
ATOM 710 O O . ASP A 1 90 ? -2.185 4.949 -18.606 1.00 88.62 90 ASP A O 1
ATOM 714 N N . GLN A 1 91 ? -0.523 4.546 -17.164 1.00 85.19 91 GLN A N 1
ATOM 715 C CA . GLN A 1 91 ? 0.452 5.429 -17.818 1.00 85.19 91 GLN A CA 1
ATOM 716 C C . GLN A 1 91 ? 1.215 4.754 -18.973 1.00 85.19 91 GLN A C 1
ATOM 718 O O . GLN A 1 91 ? 2.069 5.393 -19.592 1.00 85.19 91 GLN A O 1
ATOM 723 N N . HIS A 1 92 ? 0.934 3.479 -19.259 1.00 87.00 92 HIS A N 1
ATOM 724 C CA . HIS A 1 92 ? 1.657 2.640 -20.220 1.00 87.00 92 HIS A CA 1
ATOM 725 C C . HIS A 1 92 ? 3.161 2.518 -19.927 1.00 87.00 92 HIS A C 1
ATOM 727 O O . HIS A 1 92 ? 3.975 2.387 -20.840 1.00 87.00 92 HIS A O 1
ATOM 733 N N . TRP A 1 93 ? 3.551 2.594 -18.652 1.00 85.38 93 TRP A N 1
ATOM 734 C CA . TRP A 1 93 ? 4.944 2.415 -18.221 1.00 85.38 93 TRP A CA 1
ATOM 735 C C . TRP A 1 93 ? 5.257 0.975 -17.833 1.00 85.38 93 TRP A C 1
ATOM 737 O O . TRP A 1 93 ? 6.424 0.615 -17.733 1.00 85.38 93 TRP A O 1
ATOM 747 N N . LEU A 1 94 ? 4.221 0.174 -17.596 1.00 87.31 94 LEU A N 1
ATOM 748 C CA . LEU A 1 94 ? 4.314 -1.223 -17.210 1.00 87.31 94 LEU A CA 1
ATOM 749 C C . LEU A 1 94 ? 3.317 -2.024 -18.050 1.00 87.31 94 LEU A C 1
ATOM 751 O O . LEU A 1 94 ? 2.148 -1.648 -18.135 1.00 87.31 94 LEU A O 1
ATOM 755 N N . SER A 1 95 ? 3.767 -3.114 -18.662 1.00 87.44 95 SER A N 1
ATOM 756 C CA . SER A 1 95 ? 2.941 -3.947 -19.547 1.00 87.44 95 SER A CA 1
ATOM 757 C C . SER A 1 95 ? 2.413 -5.192 -18.833 1.00 87.44 95 SER A C 1
ATOM 759 O O . SER A 1 95 ? 1.332 -5.691 -19.139 1.00 87.44 95 SER A O 1
ATOM 761 N N . THR A 1 96 ? 3.169 -5.698 -17.864 1.00 86.75 96 THR A N 1
ATOM 762 C CA . THR A 1 96 ? 2.869 -6.905 -17.094 1.00 86.75 96 THR A CA 1
ATOM 763 C C . THR A 1 96 ? 2.397 -6.560 -15.681 1.00 86.75 96 THR A C 1
ATOM 765 O O . THR A 1 96 ? 2.678 -5.489 -15.154 1.00 86.75 96 THR A O 1
ATOM 768 N N . ASP A 1 97 ? 1.633 -7.452 -15.042 1.00 89.69 97 ASP A N 1
ATOM 769 C CA . ASP A 1 97 ? 1.321 -7.327 -13.610 1.00 89.69 97 ASP A CA 1
ATOM 770 C C . ASP A 1 97 ? 2.344 -8.138 -12.789 1.00 89.69 97 ASP A C 1
ATOM 772 O O . ASP A 1 97 ? 2.285 -9.377 -12.785 1.00 89.69 97 ASP A O 1
ATOM 776 N N . PRO A 1 98 ? 3.276 -7.488 -12.068 1.00 90.56 98 PRO A N 1
ATOM 777 C CA . PRO A 1 98 ? 4.254 -8.160 -11.218 1.00 90.56 98 PRO A CA 1
ATOM 778 C C . PRO A 1 98 ? 3.650 -8.671 -9.903 1.00 90.56 98 PRO A C 1
ATOM 780 O O . PRO A 1 98 ? 4.267 -9.454 -9.187 1.00 90.56 98 PRO A O 1
ATOM 783 N N . THR A 1 99 ? 2.414 -8.283 -9.578 1.00 93.44 99 THR A N 1
ATOM 784 C CA . THR A 1 99 ? 1.672 -8.754 -8.398 1.00 93.44 99 THR A CA 1
ATOM 785 C C . THR A 1 99 ? 0.768 -9.948 -8.698 1.00 93.44 99 THR A C 1
ATOM 787 O O . THR A 1 99 ? 0.114 -10.471 -7.788 1.00 93.44 99 THR A O 1
ATOM 790 N N . ARG A 1 100 ? 0.735 -10.419 -9.952 1.00 92.75 100 ARG A N 1
ATOM 791 C CA . ARG A 1 100 ? -0.192 -11.458 -10.431 1.00 92.75 100 ARG A CA 1
ATOM 792 C C . ARG A 1 100 ? -0.093 -12.792 -9.695 1.00 92.75 100 ARG A C 1
ATOM 794 O O . ARG A 1 100 ? -1.046 -13.569 -9.729 1.00 92.75 100 ARG A O 1
ATOM 801 N N . ARG A 1 101 ? 1.030 -13.079 -9.027 1.00 93.56 101 ARG A N 1
ATOM 802 C CA . ARG A 1 101 ? 1.248 -14.295 -8.217 1.00 93.56 101 ARG A CA 1
ATOM 803 C C . ARG A 1 101 ? 0.823 -14.124 -6.752 1.00 93.56 101 ARG A C 1
ATOM 805 O O . ARG A 1 101 ? 0.558 -15.108 -6.067 1.00 93.56 101 ARG A O 1
ATOM 812 N N . LEU A 1 102 ? 0.647 -12.889 -6.278 1.00 94.31 102 LEU A N 1
ATOM 813 C CA . LEU A 1 102 ? 0.188 -12.600 -4.919 1.00 94.31 102 LEU A CA 1
ATOM 814 C C . LEU A 1 102 ? -1.331 -12.784 -4.798 1.00 94.31 102 LEU A C 1
ATOM 816 O O . LEU A 1 102 ? -2.117 -12.442 -5.689 1.00 94.31 102 LEU A O 1
ATOM 820 N N . ARG A 1 103 ? -1.781 -13.322 -3.664 1.00 94.31 103 ARG A N 1
ATOM 821 C CA . ARG A 1 103 ? -3.204 -13.504 -3.348 1.00 94.31 103 ARG A CA 1
ATOM 822 C C . ARG A 1 103 ? -3.525 -12.835 -2.024 1.00 94.31 103 ARG A C 1
ATOM 824 O O . ARG A 1 103 ? -2.747 -12.919 -1.078 1.00 94.31 103 ARG A O 1
ATOM 831 N N . ARG A 1 104 ? -4.682 -12.167 -1.966 1.00 92.56 104 ARG A N 1
ATOM 832 C CA . ARG A 1 104 ? -5.204 -11.627 -0.708 1.00 92.56 104 ARG A CA 1
ATOM 833 C C . ARG A 1 104 ? -5.426 -12.772 0.273 1.00 92.56 104 ARG A C 1
ATOM 835 O O . ARG A 1 104 ? -5.797 -13.876 -0.117 1.00 92.56 104 ARG A O 1
ATOM 842 N N . ARG A 1 105 ? -5.239 -12.481 1.553 1.00 90.56 105 ARG A N 1
ATOM 843 C CA . ARG A 1 105 ? -5.561 -13.402 2.640 1.00 90.56 105 ARG A CA 1
ATOM 844 C C . ARG A 1 105 ? -6.999 -13.200 3.079 1.00 90.56 105 ARG A C 1
ATOM 846 O O . ARG A 1 105 ? -7.467 -12.061 3.143 1.00 90.56 105 ARG A O 1
ATOM 853 N N . GLY A 1 106 ? -7.673 -14.296 3.421 1.00 83.69 106 GLY A N 1
ATOM 854 C CA . GLY A 1 106 ? -8.968 -14.231 4.088 1.00 83.69 106 GLY A CA 1
ATOM 855 C C . GLY A 1 106 ? -8.836 -13.400 5.362 1.00 83.69 106 GLY A C 1
ATOM 856 O O . GLY A 1 106 ? -7.981 -13.674 6.206 1.00 83.69 106 GLY A O 1
ATOM 857 N N . ARG A 1 107 ? -9.630 -12.336 5.474 1.00 71.94 107 ARG A N 1
ATOM 858 C CA . ARG A 1 107 ? -9.713 -11.567 6.713 1.00 71.94 107 ARG A CA 1
ATOM 859 C C . ARG A 1 107 ? -10.667 -12.323 7.631 1.00 71.94 107 ARG A C 1
ATOM 861 O O . ARG A 1 107 ? -11.770 -12.654 7.204 1.00 71.94 107 ARG A O 1
ATOM 868 N N . THR A 1 108 ? -10.268 -12.577 8.875 1.00 67.56 108 THR A N 1
ATOM 869 C CA . THR A 1 108 ? -11.241 -12.942 9.913 1.00 67.56 108 THR A CA 1
ATOM 870 C C . THR A 1 108 ? -12.331 -11.868 9.914 1.00 67.56 108 THR A C 1
ATOM 872 O O . THR A 1 108 ? -11.964 -10.689 9.860 1.00 67.56 108 THR A O 1
ATOM 875 N N . PRO A 1 109 ? -13.627 -12.230 9.932 1.00 65.62 109 PRO A N 1
ATOM 876 C CA . PRO A 1 109 ? -14.708 -11.255 9.965 1.00 65.62 109 PRO A CA 1
ATOM 877 C C . PRO A 1 109 ? -14.424 -10.195 11.018 1.00 65.62 109 PRO A C 1
ATOM 879 O O . PRO A 1 109 ? -13.932 -10.522 12.103 1.00 65.62 109 PRO A O 1
ATOM 882 N N . ASP A 1 110 ? -14.678 -8.937 10.673 1.00 65.12 110 ASP A N 1
ATOM 883 C CA . ASP A 1 110 ? -14.540 -7.865 11.639 1.00 65.12 110 ASP A CA 1
ATOM 884 C C . ASP A 1 110 ? -15.557 -8.110 12.756 1.00 65.12 110 ASP A C 1
ATOM 886 O O . ASP A 1 110 ? -16.764 -8.052 12.533 1.00 65.12 110 ASP A O 1
ATOM 890 N N . ARG A 1 111 ? -15.059 -8.502 13.931 1.00 65.31 111 ARG A N 1
ATOM 891 C CA . ARG A 1 111 ? -15.888 -8.735 15.118 1.00 65.31 111 ARG A CA 1
ATOM 892 C C . ARG A 1 111 ? -16.013 -7.475 15.965 1.00 65.31 111 ARG A C 1
ATOM 894 O O . ARG A 1 111 ? -16.539 -7.555 17.072 1.00 65.31 111 ARG A O 1
ATOM 901 N N . THR A 1 112 ? -15.534 -6.328 15.473 1.00 78.62 112 THR A N 1
ATOM 902 C CA . THR A 1 112 ? -15.825 -5.040 16.090 1.00 78.62 112 THR A CA 1
ATOM 903 C C . THR A 1 112 ? -17.330 -4.821 16.035 1.00 78.62 112 THR A C 1
ATOM 905 O O . THR A 1 112 ? -17.916 -4.548 14.990 1.00 78.62 112 THR A O 1
ATOM 908 N N . ARG A 1 113 ? -17.961 -4.993 17.192 1.00 83.00 113 ARG A N 1
ATOM 909 C CA . ARG A 1 113 ? -19.375 -4.728 17.404 1.00 83.00 113 ARG A CA 1
ATOM 910 C C . ARG A 1 113 ? -19.522 -3.307 17.932 1.00 83.00 113 ARG A C 1
ATOM 912 O O . ARG A 1 113 ? -18.725 -2.872 18.760 1.00 83.00 113 ARG A O 1
AT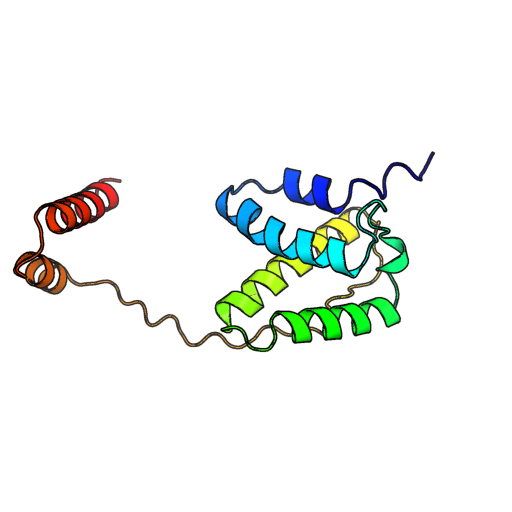OM 919 N N . ALA A 1 114 ? -20.555 -2.607 17.477 1.00 83.06 114 ALA A N 1
ATOM 920 C CA . ALA A 1 114 ? -20.966 -1.358 18.099 1.00 83.06 114 ALA A CA 1
ATOM 921 C C . ALA A 1 114 ? -21.367 -1.610 19.564 1.00 83.06 114 ALA A C 1
ATOM 923 O O . ALA A 1 114 ? -22.120 -2.548 19.848 1.00 83.06 114 ALA A O 1
ATOM 924 N N . LEU A 1 115 ? -20.860 -0.786 20.481 1.00 82.50 115 LEU A N 1
ATOM 925 C CA . LEU A 1 115 ? -21.328 -0.787 21.865 1.00 82.50 115 LEU A CA 1
ATOM 926 C C . LEU A 1 115 ? -22.759 -0.241 21.906 1.00 82.50 115 LEU A C 1
ATOM 928 O O . LEU A 1 115 ? -23.073 0.746 21.241 1.00 82.50 115 LEU A O 1
ATOM 932 N N . SER A 1 116 ? -23.629 -0.905 22.661 1.00 85.31 116 SER A N 1
ATOM 933 C CA . SER A 1 116 ? -24.965 -0.393 22.974 1.00 85.31 116 SER A CA 1
ATOM 934 C C . SER A 1 116 ? -24.879 0.761 23.974 1.00 85.31 116 SER A C 1
ATOM 936 O O . SER A 1 116 ? -23.891 0.878 24.697 1.00 85.31 116 SER A O 1
ATOM 938 N N . HIS A 1 117 ? -25.930 1.581 24.064 1.00 80.75 117 HIS A N 1
ATOM 939 C CA . HIS A 1 117 ? -26.004 2.661 25.056 1.00 80.75 117 HIS A CA 1
ATOM 940 C C . HIS A 1 117 ? -25.762 2.142 26.482 1.00 80.75 117 HIS A C 1
ATOM 942 O O . HIS A 1 117 ? -24.933 2.691 27.190 1.00 80.75 117 HIS A O 1
ATOM 948 N N . SER A 1 118 ? -26.360 1.005 26.851 1.00 85.31 118 SER A N 1
ATOM 949 C CA . SER A 1 118 ? -26.155 0.386 28.168 1.00 85.31 118 SER A CA 1
ATOM 950 C C . SER A 1 118 ? -24.711 -0.047 28.437 1.00 85.31 118 SER A C 1
ATOM 952 O O . SER A 1 118 ? -24.262 -0.042 29.576 1.00 85.31 118 SER A O 1
ATOM 954 N N . GLU A 1 119 ? -23.967 -0.441 27.404 1.00 87.50 119 GLU A N 1
ATOM 955 C CA . GLU A 1 119 ? -22.552 -0.806 27.549 1.00 87.50 119 GLU A CA 1
ATOM 956 C C . GLU A 1 119 ? -21.647 0.421 27.616 1.00 87.50 119 GLU A C 1
ATOM 958 O O . GLU A 1 119 ? -20.593 0.373 28.245 1.00 87.50 119 GLU A O 1
ATOM 963 N N . ILE A 1 120 ? -22.062 1.514 26.975 1.00 86.12 120 ILE A N 1
ATOM 964 C CA . ILE A 1 120 ? -21.418 2.821 27.095 1.00 86.12 120 ILE A CA 1
ATOM 965 C C . ILE A 1 120 ? -21.638 3.372 28.510 1.00 86.12 120 ILE A C 1
ATOM 967 O O . ILE A 1 120 ? -20.675 3.799 29.140 1.00 86.12 120 ILE A O 1
ATOM 971 N N . ASP A 1 121 ? -22.857 3.289 29.044 1.00 86.00 121 ASP A N 1
ATOM 972 C CA . ASP A 1 121 ? -23.168 3.700 30.418 1.00 86.00 121 ASP A CA 1
ATOM 973 C C . ASP A 1 121 ? -22.348 2.885 31.428 1.00 86.00 121 ASP A C 1
ATOM 975 O O . ASP A 1 121 ? -21.647 3.449 32.266 1.00 86.00 121 ASP A O 1
ATOM 979 N N . ALA A 1 122 ? -22.301 1.559 31.259 1.00 86.62 122 ALA A N 1
ATOM 980 C CA . ALA A 1 122 ? -21.477 0.683 32.091 1.00 86.62 122 ALA A CA 1
ATOM 981 C C . ALA A 1 122 ? -19.969 0.985 31.996 1.00 86.62 122 ALA A C 1
ATOM 983 O O . ALA A 1 122 ? -19.234 0.733 32.949 1.00 86.62 122 ALA A O 1
ATOM 984 N N . LEU A 1 123 ? -19.485 1.510 30.863 1.00 84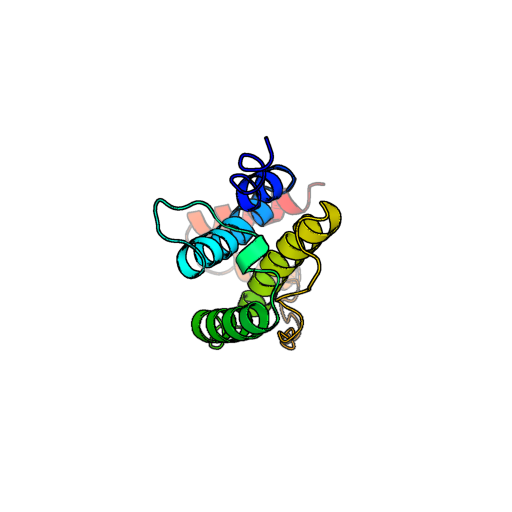.88 123 LEU A N 1
ATOM 985 C CA . LEU A 1 123 ? -18.103 1.974 30.723 1.00 84.88 123 LEU A CA 1
ATOM 986 C C . LEU A 1 123 ? -17.868 3.266 31.521 1.00 84.88 123 LEU A C 1
ATOM 988 O O . LEU A 1 123 ? -16.812 3.416 32.130 1.00 84.88 123 LEU A O 1
ATOM 992 N N . PHE A 1 124 ? -18.841 4.181 31.536 1.00 83.81 124 PHE A N 1
ATOM 993 C CA . PHE A 1 124 ? -18.775 5.430 32.301 1.00 83.81 124 PHE A CA 1
ATOM 994 C C . PHE A 1 124 ? -18.954 5.250 33.813 1.00 83.81 124 PHE A C 1
ATOM 996 O O . PHE A 1 124 ? -18.520 6.126 34.567 1.00 83.81 124 PHE A O 1
ATOM 1003 N N . ASP A 1 125 ? -19.547 4.134 34.234 1.00 85.25 125 ASP A N 1
ATOM 1004 C CA . ASP A 1 125 ? -19.693 3.739 35.639 1.00 85.25 125 ASP A CA 1
ATOM 1005 C C . ASP A 1 125 ? -18.436 3.068 36.219 1.00 85.25 125 ASP A C 1
ATOM 1007 O O . ASP A 1 125 ? -18.343 2.869 37.431 1.00 85.25 125 ASP A O 1
ATOM 1011 N N . GLN A 1 126 ? -17.441 2.739 35.387 1.00 84.69 126 GLN A N 1
ATOM 1012 C CA . GLN A 1 126 ? -16.136 2.298 35.882 1.00 84.69 126 GLN A CA 1
ATOM 1013 C C . GLN A 1 126 ? -15.372 3.464 36.520 1.00 84.69 126 GLN A C 1
ATOM 1015 O O . GLN A 1 126 ? -15.529 4.623 36.129 1.00 84.69 126 GLN A O 1
ATOM 1020 N N . ASP A 1 127 ? -14.492 3.146 37.473 1.00 85.88 127 ASP A N 1
ATOM 1021 C CA . ASP A 1 127 ? -13.608 4.121 38.120 1.00 85.88 127 ASP A CA 1
ATOM 1022 C C . ASP A 1 127 ? -12.467 4.540 37.173 1.00 85.88 127 ASP A C 1
ATOM 1024 O O . ASP A 1 127 ? -11.311 4.134 37.297 1.00 85.88 127 ASP A O 1
ATOM 1028 N N . LEU A 1 128 ? -12.836 5.290 36.134 1.00 86.19 128 LEU A N 1
ATOM 1029 C CA . LEU A 1 128 ? -11.933 5.815 35.119 1.00 86.19 128 LEU A CA 1
ATOM 1030 C C . LEU A 1 128 ? -11.273 7.100 35.610 1.00 86.19 128 LEU A C 1
ATOM 1032 O O . LEU A 1 128 ? -11.921 7.985 36.178 1.00 86.19 128 LEU A O 1
ATOM 1036 N N . ALA A 1 129 ? -9.996 7.277 35.271 1.00 90.50 129 ALA A N 1
ATOM 1037 C CA . ALA A 1 129 ? -9.325 8.546 35.509 1.00 90.50 129 ALA A CA 1
ATOM 1038 C C . ALA A 1 129 ? -10.058 9.691 34.779 1.00 90.50 129 ALA A C 1
ATOM 1040 O O . ALA A 1 129 ? -10.537 9.528 33.653 1.00 90.50 129 ALA A O 1
ATOM 1041 N N . LEU A 1 130 ? -10.078 10.893 35.373 1.00 88.62 130 LEU A N 1
ATOM 1042 C CA . LEU A 1 130 ? -10.788 12.064 34.826 1.00 88.62 130 LEU A CA 1
ATOM 1043 C C . LEU A 1 130 ? -10.441 12.345 33.351 1.00 88.62 130 LEU A C 1
ATOM 1045 O O . LEU A 1 130 ? -11.307 12.723 32.561 1.00 88.62 130 LEU A O 1
ATOM 1049 N N . ARG A 1 131 ? -9.181 12.114 32.960 1.00 91.44 131 ARG A N 1
ATOM 1050 C CA . ARG A 1 131 ? -8.713 12.256 31.574 1.00 91.44 131 ARG A CA 1
ATOM 1051 C C . ARG A 1 131 ? -9.395 11.274 30.617 1.00 91.44 131 ARG A C 1
ATOM 1053 O O . ARG A 1 131 ? -9.784 11.677 29.526 1.00 91.44 131 ARG A O 1
ATOM 1060 N N . GLU A 1 132 ? -9.516 10.010 31.003 1.00 88.38 132 GLU A N 1
ATOM 1061 C CA . GLU A 1 132 ? -10.127 8.962 30.175 1.00 88.38 132 GLU A CA 1
ATOM 1062 C C . GLU A 1 132 ? -11.632 9.176 30.067 1.00 88.38 132 GLU A C 1
ATOM 1064 O O . GLU A 1 132 ? -12.173 9.152 28.965 1.00 88.38 132 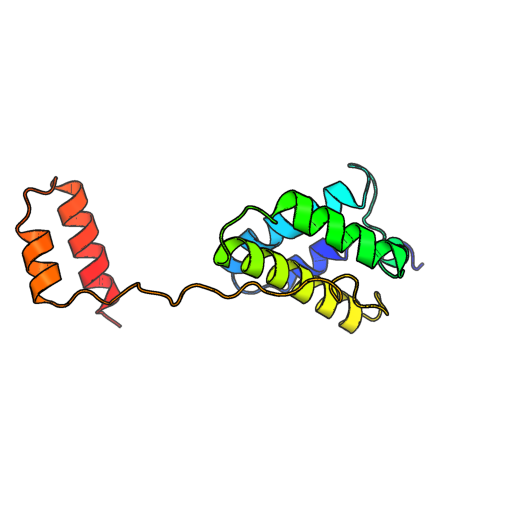GLU A O 1
ATOM 1069 N N . ARG A 1 133 ? -12.282 9.524 31.184 1.00 87.50 133 ARG A N 1
ATOM 1070 C CA . ARG A 1 133 ? -13.702 9.884 31.201 1.00 87.50 133 ARG A CA 1
ATOM 1071 C C . ARG A 1 133 ? -13.991 11.073 30.283 1.00 87.50 133 ARG A C 1
ATOM 1073 O O . ARG A 1 133 ? -14.905 11.011 29.470 1.00 87.50 133 ARG A O 1
ATOM 1080 N N . THR A 1 134 ? -13.157 12.113 30.339 1.00 89.31 134 THR A N 1
ATOM 1081 C CA . THR A 1 134 ? -13.271 13.279 29.445 1.00 89.31 134 THR A CA 1
ATOM 1082 C C . THR A 1 134 ? -13.068 12.893 27.978 1.00 89.31 134 THR A C 1
ATOM 1084 O O . THR A 1 134 ? -13.842 13.316 27.121 1.00 89.31 134 THR A O 1
ATOM 1087 N N . LEU A 1 135 ? -12.058 12.068 27.675 1.00 89.31 135 LEU A N 1
ATOM 1088 C CA . LEU A 1 135 ? -11.801 11.587 26.316 1.00 89.31 135 LEU A CA 1
ATOM 1089 C C . LEU A 1 135 ? -12.999 10.803 25.763 1.00 89.31 135 LEU A C 1
ATOM 1091 O O . LEU A 1 135 ? -13.432 11.078 24.647 1.00 89.31 135 LEU A O 1
ATOM 1095 N N . TYR A 1 136 ? -13.549 9.863 26.532 1.00 86.81 136 TYR A N 1
ATOM 1096 C CA . TYR A 1 136 ? -14.685 9.049 26.097 1.00 86.81 136 TYR A CA 1
ATOM 1097 C C . TYR A 1 136 ? -15.957 9.876 25.914 1.00 86.81 136 TYR A C 1
ATOM 1099 O O . TYR A 1 136 ? -16.632 9.712 24.899 1.00 86.81 136 TYR A O 1
ATOM 1107 N N . THR A 1 137 ? -16.241 10.825 26.812 1.00 86.50 137 THR A N 1
ATOM 1108 C CA . THR A 1 137 ? -17.384 11.737 26.660 1.00 86.50 137 THR A CA 1
ATOM 1109 C C . THR A 1 137 ? -17.271 12.573 25.389 1.00 86.50 137 THR A C 1
ATOM 1111 O O . THR A 1 137 ? -18.247 12.688 24.654 1.00 86.50 137 THR A O 1
ATOM 1114 N N . LEU A 1 138 ? -16.088 13.128 25.097 1.00 88.88 138 LEU A N 1
ATOM 1115 C CA . LEU A 1 138 ? -15.868 13.923 23.885 1.00 88.88 138 LEU A CA 1
ATOM 1116 C C . LEU A 1 138 ? -15.948 13.075 22.612 1.00 88.88 138 LEU A C 1
ATOM 1118 O O . LEU A 1 138 ? -16.559 13.499 21.637 1.00 88.88 138 LEU A O 1
ATOM 1122 N N . LEU A 1 139 ? -15.360 11.876 22.610 1.00 85.06 139 LEU A N 1
ATOM 1123 C CA . LEU A 1 139 ? -15.442 10.967 21.464 1.00 85.06 139 LEU A CA 1
ATOM 1124 C C . LEU A 1 139 ? -16.884 10.535 21.183 1.00 85.06 139 LEU A C 1
ATOM 1126 O O . LEU A 1 139 ? -17.251 10.403 20.022 1.00 85.06 139 LEU A O 1
ATOM 1130 N N . TYR A 1 140 ? -17.698 10.331 22.219 1.00 82.56 140 TYR A N 1
ATOM 1131 C CA . TYR A 1 140 ? -19.104 9.981 22.053 1.00 82.56 140 TYR A CA 1
ATOM 1132 C C . TYR A 1 140 ? -19.942 11.172 21.566 1.00 82.56 140 TYR A C 1
ATOM 1134 O O . TYR A 1 140 ? -20.644 11.063 20.561 1.00 82.56 140 TYR A O 1
ATOM 1142 N N . SER A 1 141 ? -19.837 12.326 22.232 1.00 81.19 141 SER A N 1
ATOM 1143 C CA . SER A 1 141 ? -20.681 13.489 21.937 1.00 81.19 141 SER A CA 1
ATOM 1144 C C . SER A 1 141 ? -20.380 14.129 20.580 1.00 81.19 141 SER A C 1
ATOM 1146 O O . SER A 1 141 ? -21.303 14.569 19.899 1.00 81.19 141 SER A O 1
ATOM 1148 N N . LEU A 1 142 ? -19.113 14.139 20.149 1.00 74.56 142 LEU A N 1
ATOM 1149 C CA . LEU A 1 142 ? -18.712 14.715 18.860 1.00 74.56 142 LEU A CA 1
ATOM 1150 C C . LEU A 1 142 ? -19.047 13.813 17.669 1.00 74.56 142 LEU A C 1
ATOM 1152 O O . LEU A 1 142 ? -19.177 14.306 16.553 1.00 74.56 142 LEU A O 1
ATOM 1156 N N . ASN A 1 143 ? -19.184 12.504 17.885 1.00 62.50 143 ASN A N 1
ATOM 1157 C CA . ASN A 1 143 ? -19.439 11.546 16.809 1.00 62.50 143 ASN A CA 1
ATOM 1158 C C . ASN A 1 143 ? -20.941 11.370 16.508 1.00 62.50 143 ASN A C 1
ATOM 1160 O O . ASN A 1 143 ? -21.285 10.754 15.505 1.00 62.50 143 ASN A O 1
ATOM 1164 N N . PHE A 1 144 ? -21.827 11.911 17.356 1.00 56.47 144 PHE A N 1
ATOM 1165 C CA . PHE A 1 144 ? -23.290 11.866 17.199 1.00 56.47 144 PHE A CA 1
ATOM 1166 C C . PHE A 1 144 ? -23.908 13.232 16.823 1.00 56.47 144 PHE A C 1
ATOM 1168 O O . PHE A 1 144 ? -25.126 13.359 16.753 1.00 56.47 144 PHE A O 1
ATOM 1175 N N . ALA A 1 145 ? -23.083 14.260 16.591 1.00 40.06 145 ALA A N 1
ATOM 1176 C CA . ALA A 1 145 ? -23.519 15.631 16.298 1.00 40.06 145 ALA A CA 1
ATOM 1177 C C . ALA A 1 145 ? -23.510 16.002 14.794 1.00 40.06 145 ALA A C 1
ATOM 1179 O O . ALA A 1 145 ? -23.369 17.180 14.466 1.00 40.06 145 ALA A O 1
ATOM 1180 N N . ALA A 1 146 ? -23.646 15.029 13.884 1.00 37.97 146 ALA A N 1
ATOM 1181 C CA . ALA A 1 146 ? -23.729 15.252 12.433 1.00 37.97 146 ALA A CA 1
ATOM 1182 C C . ALA A 1 146 ? -24.986 14.615 11.832 1.00 37.97 146 ALA A C 1
ATOM 1184 O O . ALA A 1 146 ? -25.215 13.415 12.106 1.00 37.97 146 ALA A O 1
#

Foldseek 3Di:
DPVVVQQCLVVVLLVPDPDPVLSVLLVVLVVLVCVQQHDPPGGRGLVVCQDPVNLVVCVCSLCVVPVPPALVSSVSSLVSLVSSQVVCVVVVNHDDDSCVPPDRDDHDPPPPDDDDPVRLVVVLPDPDDPVVNVVSVCVVVVVPPD

pLDDT: mean 81.88, std 12.65, range [37.97, 96.31]